Protein AF-A0A1B6G4Y9-F1 (afdb_monomer)

Foldseek 3Di:
DVVVVVVVVVVVVVVVVVVVVVVLLCVQVPDPVCSVVVVVVVVVCVVVVVVLVVVQVVCCVPVRNVVNCVVVVVVVVVVVVVCVVQDDSHPVPDPPDDPVVNVVSVCVVPDDDDDDDDPDDCDPVND

pLDDT: mean 74.38, std 13.0, range [42.16, 92.88]

Mean predicted aligned error: 11.37 Å

Radius of gyration: 20.02 Å; Cα contacts (8 Å, |Δi|>4): 26; chains: 1; bounding box: 46×28×50 Å

Structure (mmCIF, N/CA/C/O backbone):
data_AF-A0A1B6G4Y9-F1
#
_entry.id   AF-A0A1B6G4Y9-F1
#
loop_
_atom_site.group_PDB
_atom_site.id
_atom_site.type_symbol
_atom_site.label_atom_id
_atom_site.label_alt_id
_atom_site.label_comp_id
_atom_site.label_asym_id
_atom_site.label_entity_id
_atom_site.label_seq_id
_atom_site.pdbx_PDB_ins_code
_atom_site.Cartn_x
_atom_site.Cartn_y
_atom_site.Cartn_z
_atom_site.occupancy
_atom_site.B_iso_or_equiv
_atom_site.auth_seq_id
_atom_site.auth_comp_id
_atom_site.auth_asym_id
_atom_site.auth_atom_id
_atom_site.pdbx_PDB_model_num
ATOM 1 N N . VAL A 1 1 ? -17.318 -12.296 20.423 1.00 61.62 1 VAL A N 1
ATOM 2 C CA . VAL A 1 1 ? -16.067 -13.054 20.171 1.00 61.62 1 VAL A CA 1
ATOM 3 C C . VAL A 1 1 ? -15.961 -13.454 18.704 1.00 61.62 1 VAL A C 1
ATOM 5 O O . VAL A 1 1 ? -14.979 -13.067 18.094 1.00 61.62 1 VAL A O 1
ATOM 8 N N . SER A 1 2 ? -16.979 -14.090 18.107 1.00 75.94 2 SER A N 1
ATOM 9 C CA . SER A 1 2 ? -16.956 -14.521 16.693 1.00 75.94 2 SER A CA 1
ATOM 10 C C . SER A 1 2 ? -16.634 -13.403 15.687 1.00 75.94 2 SER A C 1
ATOM 12 O O . SER A 1 2 ? -15.670 -13.528 14.946 1.00 75.94 2 SER A O 1
ATOM 14 N N . PHE A 1 3 ? -17.308 -12.249 15.771 1.00 79.50 3 PHE A N 1
ATOM 15 C CA . PHE A 1 3 ? -17.096 -11.120 14.846 1.00 79.50 3 PHE A CA 1
ATOM 16 C C . PHE A 1 3 ? -15.643 -10.604 14.776 1.00 79.50 3 PHE A C 1
ATOM 18 O O . PHE A 1 3 ? -15.150 -10.238 13.713 1.00 79.50 3 PHE A O 1
ATOM 25 N N . MET A 1 4 ? -14.928 -10.589 15.905 1.00 78.44 4 MET A N 1
ATOM 26 C CA . MET A 1 4 ? -13.526 -10.149 15.946 1.00 78.44 4 MET A CA 1
ATOM 27 C C . MET A 1 4 ? -12.589 -11.160 15.279 1.00 78.44 4 MET A C 1
ATOM 29 O O . MET A 1 4 ? -11.589 -10.771 14.676 1.00 78.44 4 MET A O 1
ATOM 33 N N . THR A 1 5 ? -12.902 -12.450 15.399 1.00 85.75 5 THR A N 1
ATOM 34 C CA . THR A 1 5 ? -12.148 -13.530 14.759 1.00 85.75 5 THR A CA 1
ATOM 35 C C . THR A 1 5 ? -12.322 -13.483 13.246 1.00 85.75 5 THR A C 1
ATOM 37 O O . THR A 1 5 ? -11.331 -13.579 12.527 1.00 85.75 5 THR A O 1
ATOM 40 N N . ASP A 1 6 ? -13.548 -13.243 12.776 1.00 86.00 6 ASP A N 1
ATOM 41 C CA . ASP A 1 6 ? -13.861 -13.149 11.348 1.00 86.00 6 ASP A CA 1
ATOM 42 C C . ASP A 1 6 ? -13.099 -11.989 10.689 1.00 86.00 6 ASP A C 1
ATOM 44 O O . ASP A 1 6 ? -12.434 -12.171 9.670 1.00 86.00 6 ASP A O 1
ATOM 48 N N . ILE A 1 7 ? -13.092 -10.806 11.319 1.00 86.31 7 ILE A N 1
ATOM 49 C CA . ILE A 1 7 ? -12.328 -9.651 10.820 1.00 86.31 7 ILE A CA 1
ATOM 50 C C . ILE A 1 7 ? -10.825 -9.946 10.799 1.00 86.31 7 ILE A C 1
ATOM 52 O O . ILE A 1 7 ? -10.147 -9.617 9.828 1.00 86.31 7 ILE A O 1
ATOM 56 N N . ARG A 1 8 ? -10.281 -10.580 11.845 1.00 85.75 8 ARG A N 1
ATOM 57 C CA . ARG A 1 8 ? -8.854 -10.935 11.885 1.00 85.75 8 ARG A CA 1
ATOM 58 C C . ARG A 1 8 ? -8.465 -11.924 10.796 1.00 85.75 8 ARG A C 1
ATOM 60 O O . ARG A 1 8 ? -7.384 -11.791 10.231 1.00 85.75 8 ARG A O 1
ATOM 67 N N . PHE A 1 9 ? -9.333 -12.886 10.500 1.00 89.75 9 PHE A N 1
ATOM 68 C CA . PHE A 1 9 ? -9.110 -13.829 9.412 1.00 89.75 9 PHE A CA 1
ATOM 69 C C . PHE A 1 9 ? -9.026 -13.107 8.064 1.00 89.75 9 PHE A C 1
ATOM 71 O O . PHE A 1 9 ? -8.093 -13.331 7.297 1.00 89.75 9 PHE A O 1
ATOM 78 N N . ILE A 1 10 ? -9.958 -12.184 7.814 1.00 88.62 10 ILE A N 1
ATOM 79 C CA . ILE A 1 10 ? -9.988 -11.379 6.590 1.00 88.62 10 ILE A CA 1
ATOM 80 C C . ILE A 1 10 ? -8.721 -10.521 6.468 1.00 88.62 10 ILE A C 1
ATOM 82 O O . ILE A 1 10 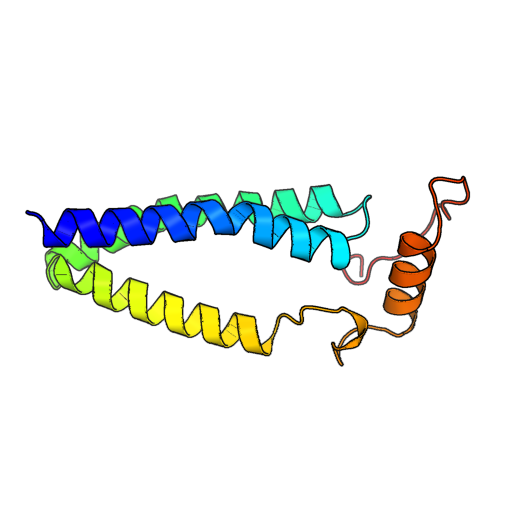? -8.081 -10.522 5.420 1.00 88.62 10 ILE A O 1
ATOM 86 N N . VAL A 1 11 ? -8.322 -9.830 7.541 1.00 87.19 11 VAL A N 1
ATOM 87 C CA . VAL A 1 11 ? -7.102 -9.003 7.550 1.00 87.19 11 VAL A CA 1
ATOM 88 C C . VAL A 1 11 ? -5.861 -9.846 7.254 1.00 87.19 11 VAL A C 1
ATOM 90 O O . VAL A 1 11 ? -5.083 -9.482 6.376 1.00 87.19 11 VAL A O 1
ATOM 93 N N . GLY A 1 12 ? -5.706 -10.996 7.918 1.00 86.94 12 GLY A N 1
ATOM 94 C CA . GLY A 1 12 ? -4.559 -11.880 7.696 1.00 86.94 12 GLY A CA 1
ATOM 95 C C . GLY A 1 12 ? -4.492 -12.436 6.270 1.00 86.94 12 GLY A C 1
ATOM 96 O O . GLY A 1 12 ? -3.405 -12.558 5.706 1.00 86.94 12 GLY A O 1
ATOM 97 N N . LEU A 1 13 ? -5.644 -12.718 5.651 1.00 89.88 13 LEU A N 1
ATOM 98 C CA . LEU A 1 13 ? -5.707 -13.169 4.260 1.00 89.88 13 LEU A CA 1
ATOM 99 C C . LEU A 1 13 ? -5.171 -12.101 3.293 1.00 89.88 13 LEU A C 1
ATOM 101 O O . LEU A 1 13 ? -4.351 -12.410 2.430 1.00 89.88 13 LEU A O 1
ATOM 105 N N . PHE A 1 14 ? -5.608 -10.848 3.443 1.00 86.12 14 PHE A N 1
ATOM 106 C CA . PHE A 1 14 ? -5.158 -9.751 2.581 1.00 86.12 14 PHE A CA 1
ATOM 107 C C . PHE A 1 14 ? -3.688 -9.378 2.819 1.00 86.12 14 PHE A C 1
ATOM 109 O O . PHE A 1 14 ? -2.949 -9.120 1.865 1.00 86.12 14 PHE A O 1
ATOM 116 N N . GLU A 1 15 ? -3.230 -9.405 4.071 1.00 84.38 15 GLU A N 1
ATOM 117 C CA . GLU A 1 15 ? -1.832 -9.133 4.414 1.00 84.38 15 GLU A CA 1
ATOM 118 C C . GLU A 1 15 ? -0.883 -10.155 3.761 1.00 84.38 15 GLU A C 1
ATOM 120 O O . GLU A 1 15 ? 0.126 -9.777 3.163 1.00 84.38 15 GLU A O 1
ATOM 125 N N . GLY A 1 16 ? -1.255 -11.441 3.755 1.00 84.69 16 GLY A N 1
ATOM 126 C CA . GLY A 1 16 ? -0.458 -12.504 3.133 1.00 84.69 16 GLY A CA 1
ATOM 127 C C . GLY A 1 16 ? -0.256 -12.346 1.618 1.00 84.69 16 GLY A C 1
ATOM 128 O O . GLY A 1 16 ? 0.784 -12.733 1.087 1.00 84.69 16 GLY A O 1
ATOM 129 N N . VAL A 1 17 ? -1.214 -11.738 0.914 1.00 86.62 17 VAL A N 1
ATOM 130 C CA . VAL A 1 17 ? -1.149 -11.517 -0.546 1.00 86.62 17 VAL A CA 1
ATOM 131 C C . VAL A 1 17 ? -0.369 -10.245 -0.906 1.00 86.62 17 VAL A C 1
ATOM 133 O O . VAL A 1 17 ? 0.067 -10.075 -2.048 1.00 86.62 17 VAL A O 1
ATOM 136 N N . THR A 1 18 ? -0.124 -9.361 0.061 1.00 85.00 18 THR A N 1
ATOM 137 C CA . THR A 1 18 ? 0.501 -8.054 -0.181 1.00 85.00 18 THR A CA 1
ATOM 138 C C . THR A 1 18 ? 1.944 -8.190 -0.674 1.00 85.00 18 THR A C 1
ATOM 140 O O . THR A 1 18 ? 2.297 -7.638 -1.716 1.00 85.00 18 THR A O 1
ATOM 143 N N . TYR A 1 19 ? 2.771 -8.987 0.008 1.00 79.94 19 TYR A N 1
ATOM 144 C CA . TYR A 1 19 ? 4.171 -9.192 -0.376 1.00 79.94 19 TYR A CA 1
ATOM 145 C C . TYR A 1 19 ? 4.356 -9.759 -1.796 1.00 79.94 19 TYR A C 1
ATOM 147 O O . TYR A 1 19 ? 5.067 -9.126 -2.580 1.00 79.94 19 TYR A O 1
ATOM 155 N N . PRO A 1 20 ? 3.734 -10.891 -2.194 1.00 82.94 20 PRO A N 1
ATOM 156 C CA . PRO A 1 20 ? 3.918 -11.428 -3.544 1.00 82.94 20 PRO A CA 1
ATOM 157 C C . PRO A 1 20 ? 3.410 -10.473 -4.632 1.00 82.94 20 PRO A C 1
ATOM 159 O O . PRO A 1 20 ? 4.033 -10.372 -5.689 1.00 82.94 20 PRO A O 1
ATOM 162 N N . SER A 1 21 ? 2.337 -9.724 -4.359 1.00 83.75 21 SER A N 1
ATOM 163 C CA . SER A 1 21 ? 1.799 -8.726 -5.292 1.00 83.75 21 SER A CA 1
ATOM 164 C C . SER A 1 21 ? 2.793 -7.590 -5.538 1.00 83.75 21 SER A C 1
ATOM 166 O O . SER A 1 21 ? 3.070 -7.246 -6.685 1.00 83.75 21 SER A O 1
ATOM 168 N N . ILE A 1 22 ? 3.404 -7.057 -4.476 1.00 80.88 22 ILE A N 1
ATOM 169 C CA . ILE A 1 22 ? 4.428 -6.008 -4.583 1.00 80.88 22 ILE A CA 1
ATOM 170 C C . ILE A 1 22 ?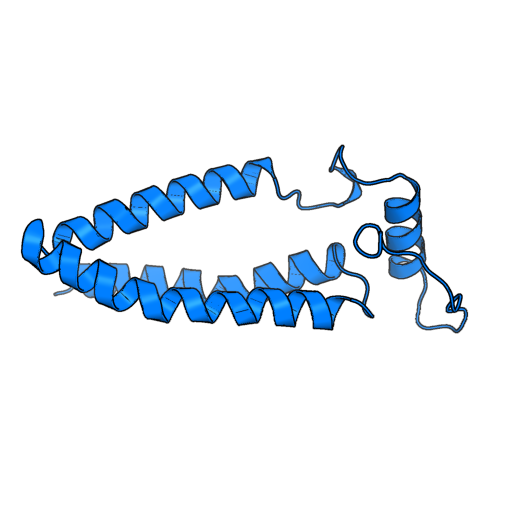 5.649 -6.514 -5.362 1.00 80.88 22 ILE A C 1
ATOM 172 O O . ILE A 1 22 ? 6.147 -5.823 -6.252 1.00 80.88 22 ILE A O 1
ATOM 176 N N . TYR A 1 23 ? 6.104 -7.743 -5.096 1.00 79.88 23 TYR A N 1
ATOM 177 C CA . TYR A 1 23 ? 7.229 -8.325 -5.831 1.00 79.88 23 TYR A CA 1
ATOM 178 C C . TYR A 1 23 ? 6.937 -8.528 -7.324 1.00 79.88 23 TYR A C 1
ATOM 180 O O . TYR A 1 23 ? 7.865 -8.393 -8.125 1.00 79.88 23 TYR A O 1
ATOM 188 N N . ALA A 1 24 ? 5.687 -8.825 -7.695 1.00 80.94 24 ALA A N 1
ATOM 189 C CA . ALA A 1 24 ? 5.254 -8.949 -9.087 1.00 80.94 24 ALA A CA 1
ATOM 190 C C . ALA A 1 24 ? 5.201 -7.593 -9.811 1.00 80.94 24 ALA A C 1
ATOM 192 O O . ALA A 1 24 ? 5.584 -7.496 -10.978 1.00 80.94 24 ALA A O 1
ATOM 193 N N . VAL A 1 25 ? 4.783 -6.528 -9.119 1.00 78.31 25 VAL A N 1
ATOM 194 C CA . VAL A 1 25 ? 4.858 -5.161 -9.657 1.00 78.31 25 VAL A CA 1
ATOM 195 C C . VAL A 1 25 ? 6.322 -4.765 -9.859 1.00 78.31 25 VAL A C 1
ATOM 197 O O . VAL A 1 25 ? 6.706 -4.362 -10.955 1.00 78.31 25 VAL A O 1
ATOM 200 N N . TRP A 1 26 ? 7.185 -4.976 -8.861 1.00 74.50 26 TRP A N 1
ATOM 201 C CA . TRP A 1 26 ? 8.612 -4.656 -8.982 1.00 74.50 26 TRP A CA 1
ATOM 202 C C . TRP A 1 26 ? 9.327 -5.452 -10.066 1.00 74.50 26 TRP A C 1
ATOM 204 O O . TRP A 1 26 ? 10.227 -4.913 -10.693 1.00 74.50 26 TRP A O 1
ATOM 214 N N . SER A 1 27 ? 8.946 -6.704 -10.329 1.00 71.12 27 SER A N 1
ATOM 215 C CA . SER A 1 27 ? 9.579 -7.468 -11.411 1.00 71.12 27 SER A CA 1
ATOM 216 C C . SER A 1 27 ? 9.289 -6.903 -12.802 1.00 71.12 27 SER A C 1
ATOM 218 O O . SER A 1 27 ? 10.022 -7.207 -13.733 1.00 71.12 27 SER A O 1
ATOM 220 N N . ARG A 1 28 ? 8.222 -6.107 -12.951 1.00 69.44 28 ARG A N 1
ATOM 221 C CA . ARG A 1 28 ? 7.863 -5.430 -14.208 1.00 69.44 28 ARG A CA 1
ATOM 222 C C . ARG A 1 28 ? 8.407 -4.003 -14.289 1.00 69.44 28 ARG A C 1
ATOM 224 O O . ARG A 1 28 ? 8.608 -3.504 -15.388 1.00 69.44 28 ARG A O 1
ATOM 231 N N . TRP A 1 29 ? 8.619 -3.366 -13.136 1.00 68.38 29 TRP A N 1
ATOM 232 C CA . TRP A 1 29 ? 8.970 -1.947 -13.022 1.00 68.38 29 TRP A CA 1
ATOM 233 C C . TRP A 1 29 ? 10.433 -1.668 -12.652 1.00 68.38 29 TRP A C 1
ATOM 235 O O . TRP A 1 29 ? 10.906 -0.562 -12.887 1.00 68.38 29 TRP A O 1
ATOM 245 N N . ALA A 1 30 ? 11.160 -2.626 -12.070 1.00 64.50 30 ALA A N 1
ATOM 246 C CA . ALA A 1 30 ? 12.530 -2.422 -11.602 1.00 64.50 30 ALA A CA 1
ATOM 247 C C . ALA A 1 30 ? 13.529 -3.327 -12.349 1.00 64.50 30 ALA A C 1
ATOM 249 O O . ALA A 1 30 ? 13.374 -4.553 -12.325 1.00 64.50 30 ALA A O 1
ATOM 250 N N . PRO A 1 31 ? 14.595 -2.764 -12.950 1.00 63.34 31 PRO A N 1
ATOM 251 C CA . PRO A 1 31 ? 15.671 -3.561 -13.522 1.00 63.34 31 PRO A CA 1
ATOM 252 C C . PRO A 1 31 ? 16.452 -4.317 -12.429 1.00 63.34 31 PRO A C 1
ATOM 254 O O . PRO A 1 31 ? 16.542 -3.856 -11.285 1.00 63.34 31 PRO A O 1
ATOM 257 N N . PRO A 1 32 ? 17.039 -5.485 -12.749 1.00 60.28 32 PRO A N 1
ATOM 258 C CA . PRO A 1 32 ? 17.635 -6.384 -11.761 1.00 60.28 32 PRO A CA 1
ATOM 259 C C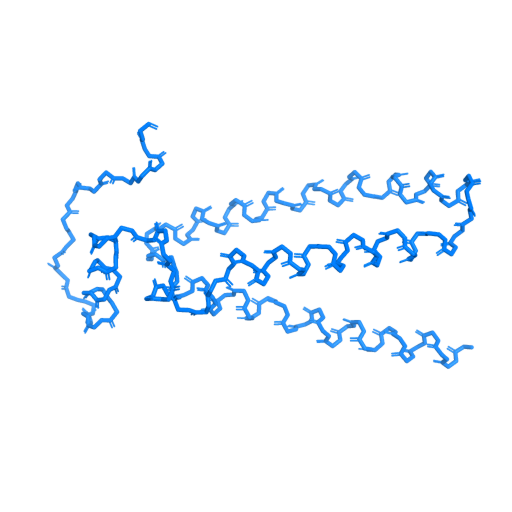 . PRO A 1 32 ? 18.777 -5.759 -10.947 1.00 60.28 32 PRO A C 1
ATOM 261 O O . PRO A 1 32 ? 18.929 -6.120 -9.780 1.00 60.28 32 PRO A O 1
ATOM 264 N N . GLN A 1 33 ? 19.533 -4.800 -11.501 1.00 62.31 33 GLN A N 1
ATOM 265 C CA . GLN A 1 33 ? 20.578 -4.089 -10.748 1.00 62.31 33 GLN A CA 1
ATOM 266 C C . GLN A 1 33 ? 20.017 -3.179 -9.640 1.00 62.31 33 GLN A C 1
ATOM 268 O O . GLN A 1 33 ? 20.601 -3.095 -8.563 1.00 62.31 33 GLN A O 1
ATOM 273 N N . GLU A 1 34 ? 18.869 -2.537 -9.862 1.00 65.56 34 GLU A N 1
ATOM 274 C CA . GLU A 1 34 ? 18.287 -1.557 -8.929 1.00 65.56 34 GLU A CA 1
ATOM 275 C C . GLU A 1 34 ? 17.233 -2.178 -8.001 1.00 65.56 34 GLU A C 1
ATOM 277 O O . GLU A 1 34 ? 16.836 -1.574 -7.003 1.00 65.56 34 GLU A O 1
ATOM 282 N N . ARG A 1 35 ? 16.814 -3.425 -8.262 1.00 70.25 35 ARG A N 1
ATOM 283 C CA . ARG A 1 35 ? 15.841 -4.144 -7.424 1.00 70.25 35 ARG A CA 1
ATOM 284 C C . ARG A 1 35 ? 16.277 -4.207 -5.958 1.00 70.25 35 ARG A C 1
ATOM 286 O O . ARG A 1 35 ? 15.443 -4.038 -5.073 1.00 70.25 35 ARG A O 1
ATOM 293 N N . ALA A 1 36 ? 17.571 -4.400 -5.692 1.00 71.69 36 ALA A N 1
ATOM 294 C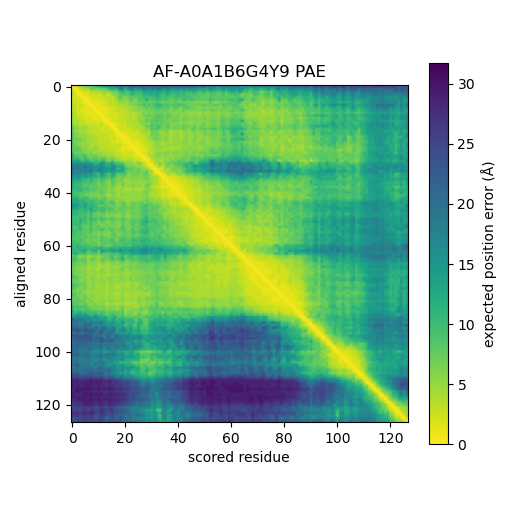 CA . ALA A 1 36 ? 18.106 -4.390 -4.331 1.00 71.69 36 ALA A CA 1
ATOM 295 C C . ALA A 1 36 ? 17.952 -3.012 -3.660 1.00 71.69 36 ALA A C 1
ATOM 297 O O . ALA A 1 36 ? 17.550 -2.943 -2.500 1.00 71.69 36 ALA A O 1
ATOM 298 N N . ARG A 1 37 ? 18.181 -1.919 -4.400 1.00 72.94 37 ARG A N 1
ATOM 299 C CA . ARG A 1 37 ? 18.030 -0.542 -3.907 1.00 72.94 37 ARG A CA 1
ATOM 300 C C . ARG A 1 37 ? 16.571 -0.218 -3.585 1.00 72.94 37 ARG A C 1
ATOM 302 O O . ARG A 1 37 ? 16.294 0.310 -2.512 1.00 72.94 37 ARG A O 1
ATOM 309 N N . VAL A 1 38 ? 15.637 -0.611 -4.456 1.00 74.88 38 VAL A N 1
ATOM 310 C CA . VAL A 1 38 ? 14.187 -0.470 -4.221 1.00 74.88 38 VAL A CA 1
ATOM 311 C C . VAL A 1 38 ? 13.758 -1.239 -2.969 1.00 74.88 38 VAL A C 1
ATOM 313 O O . VAL A 1 38 ? 13.072 -0.688 -2.109 1.00 74.88 38 VAL A O 1
ATOM 316 N N . VAL A 1 39 ? 14.216 -2.485 -2.812 1.00 77.81 39 VAL A N 1
ATOM 317 C CA . VAL A 1 39 ? 13.929 -3.303 -1.622 1.00 77.81 39 VAL A CA 1
ATOM 318 C C . VAL A 1 39 ? 14.490 -2.655 -0.353 1.00 77.81 39 VAL A C 1
ATOM 320 O O . VAL A 1 39 ? 13.796 -2.620 0.664 1.00 77.81 39 VAL A O 1
ATOM 323 N N . SER A 1 40 ? 15.708 -2.105 -0.389 1.00 79.50 40 SER A N 1
ATOM 324 C CA . SER A 1 40 ? 16.295 -1.388 0.751 1.00 79.50 40 SER A CA 1
ATOM 325 C C . SER A 1 40 ? 15.503 -0.134 1.129 1.00 79.50 40 SER A C 1
ATOM 327 O O . SER A 1 40 ? 15.266 0.095 2.315 1.00 79.50 40 SER A O 1
ATOM 329 N N . ILE A 1 41 ? 15.036 0.640 0.144 1.00 80.88 41 ILE A N 1
ATOM 330 C CA . ILE A 1 41 ? 14.182 1.813 0.382 1.00 80.88 41 ILE A CA 1
ATOM 331 C C . ILE A 1 41 ? 12.873 1.379 1.049 1.00 80.88 41 ILE A C 1
ATOM 333 O O . ILE A 1 41 ? 12.492 1.921 2.085 1.00 80.88 41 ILE A O 1
ATOM 337 N N . VAL A 1 42 ? 12.215 0.344 0.531 1.00 81.44 42 VAL A N 1
ATOM 338 C CA . VAL A 1 42 ? 10.941 -0.147 1.087 1.00 81.44 42 VAL A CA 1
ATOM 339 C C . VAL A 1 42 ? 11.123 -0.715 2.493 1.00 81.44 42 VAL A C 1
ATOM 341 O O . VAL A 1 42 ? 10.296 -0.475 3.370 1.00 81.44 42 VAL A O 1
ATOM 344 N N . SER A 1 43 ? 12.246 -1.387 2.744 1.00 80.38 43 SER A N 1
ATOM 345 C CA . SER A 1 43 ? 12.591 -1.906 4.072 1.00 80.38 43 SER A CA 1
ATOM 346 C C . SER A 1 43 ? 12.773 -0.784 5.098 1.00 80.38 43 SER A C 1
ATOM 348 O O . SER A 1 43 ? 12.397 -0.951 6.258 1.00 80.38 43 SER A O 1
ATOM 350 N N . SER A 1 44 ? 13.269 0.388 4.683 1.00 81.88 44 SER A N 1
ATOM 351 C CA . SER A 1 44 ? 13.371 1.555 5.571 1.00 81.88 44 SER A CA 1
ATOM 352 C C . SER A 1 44 ? 12.001 2.122 5.982 1.00 81.88 44 SER A C 1
ATOM 354 O O . SER A 1 44 ? 11.877 2.739 7.037 1.00 81.88 44 SER A O 1
ATOM 356 N N . GLY A 1 45 ? 10.931 1.820 5.238 1.00 78.44 45 GLY A N 1
ATOM 357 C CA . GLY A 1 45 ? 9.558 2.124 5.648 1.00 78.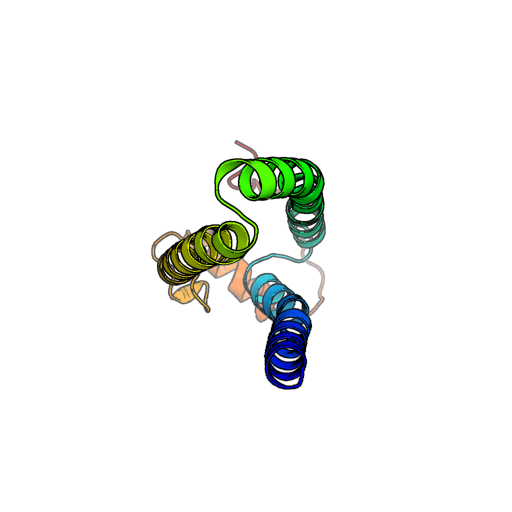44 45 GLY A CA 1
ATOM 358 C C . GLY A 1 45 ? 9.144 1.446 6.960 1.00 78.44 45 GLY A C 1
ATOM 359 O O . GLY A 1 45 ? 8.309 1.980 7.687 1.00 78.44 45 GLY A O 1
ATOM 360 N N . GLY A 1 46 ? 9.777 0.325 7.332 1.00 79.12 46 GLY A N 1
ATOM 361 C CA . GLY A 1 46 ? 9.510 -0.375 8.594 1.00 79.12 46 GLY A CA 1
ATOM 362 C C . GLY A 1 46 ? 9.761 0.474 9.846 1.00 79.12 46 GLY A C 1
ATOM 363 O O . GLY A 1 46 ? 9.127 0.251 10.878 1.00 79.12 46 GLY A O 1
ATOM 364 N N . PHE A 1 47 ? 10.611 1.504 9.758 1.00 83.19 47 PHE A N 1
ATOM 365 C CA . PHE A 1 47 ? 10.832 2.445 10.860 1.00 83.19 47 PHE A CA 1
ATOM 366 C C . PHE A 1 47 ? 9.585 3.277 11.189 1.00 83.19 47 PHE A C 1
ATOM 368 O O . PHE A 1 47 ? 9.425 3.712 12.329 1.00 83.19 47 PHE A O 1
ATOM 375 N N . PHE A 1 48 ? 8.658 3.445 10.243 1.00 82.25 48 PHE A N 1
ATOM 376 C CA . PHE A 1 48 ? 7.400 4.152 10.481 1.00 82.25 48 PHE A CA 1
ATOM 377 C C . PHE A 1 48 ? 6.538 3.461 11.550 1.00 82.25 48 PHE A C 1
ATOM 379 O O . PHE A 1 48 ? 5.892 4.125 12.363 1.00 82.25 48 PHE A O 1
ATOM 386 N N . SER A 1 49 ? 6.604 2.128 11.633 1.00 80.62 49 SER A N 1
ATOM 387 C CA . SER A 1 49 ? 5.886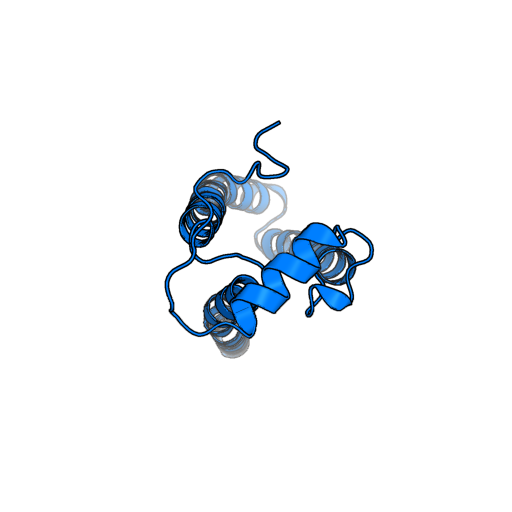 1.339 12.641 1.00 80.62 49 SER A CA 1
ATOM 388 C C . SER A 1 49 ? 6.319 1.661 14.077 1.00 80.62 49 SER A C 1
ATOM 390 O O . SER A 1 49 ? 5.512 1.549 15.000 1.00 80.62 49 SER A O 1
ATOM 392 N N . ILE A 1 50 ? 7.562 2.120 14.274 1.00 86.75 50 ILE A N 1
ATOM 393 C CA . ILE A 1 50 ? 8.087 2.525 15.589 1.00 86.75 50 ILE A CA 1
ATOM 394 C C . ILE A 1 50 ? 7.356 3.771 16.100 1.00 86.75 50 ILE A C 1
ATOM 396 O O . ILE A 1 50 ? 7.058 3.871 17.288 1.00 86.75 50 ILE A O 1
ATOM 400 N N . VAL A 1 51 ? 7.028 4.704 15.204 1.00 84.75 51 VAL A N 1
ATOM 401 C CA . VAL A 1 51 ? 6.293 5.934 15.537 1.00 84.75 51 VAL A CA 1
ATOM 402 C C . VAL A 1 51 ? 4.785 5.673 15.605 1.00 84.75 51 VAL A C 1
ATOM 404 O O . V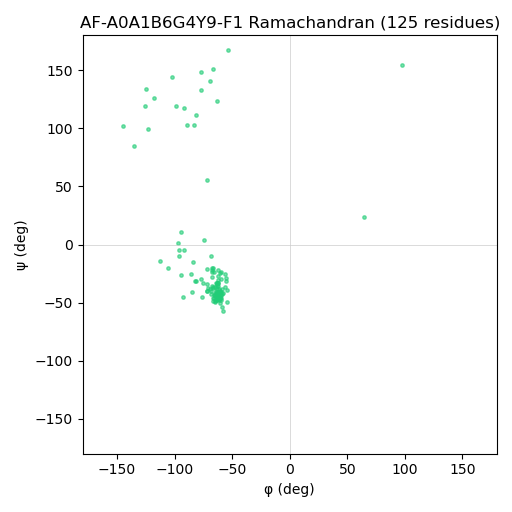AL A 1 51 ? 4.088 6.280 16.419 1.00 84.75 51 VAL A O 1
ATOM 407 N N . ALA A 1 52 ? 4.274 4.726 14.814 1.00 84.50 52 ALA A N 1
ATOM 408 C CA . ALA A 1 52 ? 2.855 4.379 14.792 1.00 84.50 52 ALA A CA 1
ATOM 409 C C . ALA A 1 52 ? 2.340 3.846 16.144 1.00 84.50 52 ALA A C 1
ATOM 411 O O . ALA A 1 52 ? 1.236 4.194 16.557 1.00 84.50 52 ALA A O 1
ATOM 412 N N . GLY A 1 53 ? 3.137 3.051 16.869 1.00 84.69 53 GLY A N 1
ATOM 413 C CA . GLY A 1 53 ? 2.752 2.497 18.176 1.00 84.69 53 GLY A CA 1
ATOM 414 C C . GLY A 1 53 ? 2.386 3.566 19.225 1.00 84.69 53 GLY A C 1
ATOM 415 O O . GLY A 1 53 ? 1.260 3.555 19.733 1.00 84.69 53 GLY A O 1
ATOM 416 N N . PRO A 1 54 ? 3.286 4.520 19.534 1.00 87.56 54 PRO A N 1
ATOM 417 C CA . PRO A 1 54 ? 3.005 5.638 20.438 1.00 87.56 54 PRO A CA 1
ATOM 418 C C . PRO A 1 54 ? 1.830 6.514 19.990 1.00 87.56 54 PRO A C 1
ATOM 420 O O . PRO A 1 54 ? 1.023 6.926 20.823 1.00 87.56 54 PRO A O 1
ATOM 423 N N . VAL A 1 55 ? 1.692 6.763 18.683 1.00 86.62 55 VAL A N 1
ATOM 424 C CA . VAL A 1 55 ? 0.573 7.539 18.120 1.00 86.62 55 VAL A CA 1
ATOM 425 C C . VAL A 1 55 ? -0.761 6.834 18.374 1.00 86.62 55 VAL A C 1
ATOM 427 O O . VAL A 1 55 ? -1.706 7.461 18.853 1.00 86.62 55 VAL A O 1
ATOM 430 N N . CYS A 1 56 ? -0.833 5.519 18.153 1.00 85.81 56 CYS A N 1
ATOM 431 C CA . CYS A 1 56 ? -2.015 4.721 18.479 1.00 85.81 56 CYS A CA 1
ATOM 432 C C . CYS A 1 56 ? -2.336 4.759 19.980 1.00 85.81 56 CYS A C 1
ATOM 434 O O . CYS A 1 56 ? -3.502 4.889 20.347 1.00 85.81 56 CYS A O 1
ATOM 436 N N . GLY A 1 57 ? -1.319 4.700 20.848 1.00 85.75 57 GLY A N 1
ATOM 437 C CA . GLY A 1 57 ? -1.491 4.824 22.300 1.00 85.75 57 GLY A CA 1
ATOM 438 C C . GLY A 1 57 ? -2.040 6.189 22.727 1.00 85.75 57 GLY A C 1
ATOM 439 O O . GLY A 1 57 ? -2.941 6.265 23.563 1.00 85.75 57 GLY A O 1
ATOM 440 N N . PHE A 1 58 ? -1.562 7.269 22.108 1.00 88.44 58 PHE A N 1
ATOM 441 C CA . PHE A 1 58 ? -2.059 8.623 22.356 1.00 88.44 58 PHE A CA 1
ATOM 442 C C . PHE A 1 58 ? -3.521 8.797 21.913 1.00 88.44 58 PHE A C 1
ATOM 444 O O . PHE A 1 58 ? -4.340 9.348 22.652 1.00 88.44 58 PHE A O 1
ATOM 451 N N . ILE A 1 59 ? -3.877 8.269 20.738 1.00 87.25 59 ILE A N 1
ATOM 452 C CA . ILE A 1 59 ? -5.253 8.285 20.215 1.00 87.25 59 ILE A CA 1
ATOM 453 C C . ILE A 1 59 ? -6.183 7.453 21.109 1.00 87.25 59 ILE A C 1
ATOM 455 O O . ILE A 1 59 ? -7.286 7.895 21.430 1.00 87.25 59 ILE A O 1
ATOM 459 N N . ALA A 1 60 ? -5.729 6.282 21.568 1.00 88.25 60 ALA A N 1
ATOM 460 C CA . ALA A 1 60 ? -6.497 5.424 22.469 1.00 88.25 60 ALA A CA 1
ATOM 461 C C . ALA A 1 60 ? -6.871 6.142 23.772 1.00 88.25 60 ALA A C 1
ATOM 463 O O . ALA A 1 60 ? -7.992 5.995 24.252 1.00 88.25 60 ALA A O 1
ATOM 464 N N . ASN A 1 61 ? -5.932 6.911 24.331 1.00 87.50 61 ASN A N 1
ATOM 465 C CA . ASN A 1 61 ? -6.102 7.596 25.610 1.00 87.50 61 ASN A CA 1
ATOM 466 C C . ASN A 1 61 ? -6.975 8.860 25.507 1.00 87.50 61 ASN A C 1
ATOM 468 O O . ASN A 1 61 ? -7.643 9.227 26.466 1.00 87.50 61 ASN A O 1
ATOM 472 N N . THR A 1 62 ? -6.971 9.535 24.354 1.00 87.75 62 THR A N 1
ATOM 473 C CA . THR A 1 62 ? -7.687 10.810 24.157 1.00 87.75 62 THR A CA 1
ATOM 474 C C . THR A 1 62 ? -9.093 10.631 23.592 1.00 87.75 62 THR A C 1
ATOM 476 O O . THR A 1 62 ? -10.034 11.252 24.078 1.00 87.75 62 THR A O 1
ATOM 479 N N . LEU A 1 63 ? -9.244 9.785 22.570 1.00 83.38 63 LEU A N 1
ATOM 480 C CA . LEU A 1 63 ? -10.486 9.613 21.804 1.00 83.38 63 LEU A CA 1
ATOM 481 C C . LEU A 1 63 ? -11.124 8.235 22.025 1.00 83.38 63 LEU A C 1
ATOM 483 O O . LEU A 1 63 ? -12.290 8.026 21.698 1.00 83.38 63 LEU A O 1
ATOM 487 N N . GLY A 1 64 ? -10.380 7.295 22.607 1.00 85.62 64 GLY A N 1
ATOM 488 C CA . GLY A 1 64 ? -10.810 5.919 22.811 1.00 85.62 64 GLY A CA 1
ATOM 489 C C . GLY A 1 64 ? -10.295 4.973 21.727 1.00 85.62 64 GLY A C 1
ATOM 490 O O . GLY A 1 64 ? -10.031 5.345 20.583 1.00 85.62 64 GLY A O 1
ATOM 491 N N . TRP A 1 65 ? -10.183 3.696 22.090 1.00 85.38 65 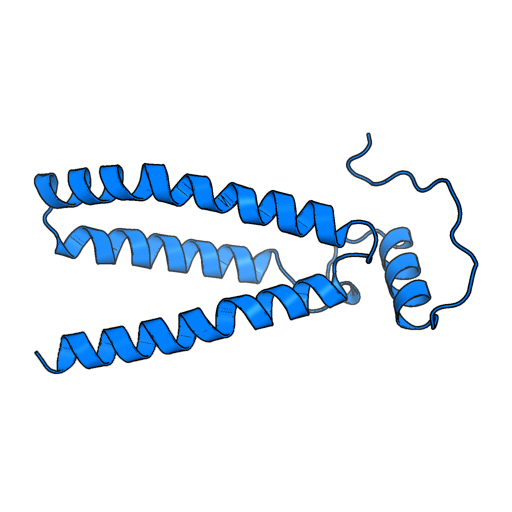TRP A N 1
ATOM 492 C CA . TRP A 1 65 ? -9.667 2.633 21.223 1.00 85.38 65 TRP A CA 1
ATOM 493 C C . TRP A 1 65 ? -10.370 2.469 19.853 1.00 85.38 65 TRP A C 1
ATOM 495 O O . TRP A 1 65 ? -9.673 2.119 18.897 1.00 85.38 65 TRP A O 1
ATOM 505 N N . PRO A 1 66 ? -11.687 2.739 19.675 1.00 85.38 66 PRO A N 1
ATOM 506 C CA . PRO A 1 66 ? -12.337 2.550 18.375 1.00 85.38 66 PRO A CA 1
ATOM 507 C C . PRO A 1 66 ? -11.831 3.530 17.309 1.00 85.38 66 PRO A C 1
ATOM 509 O O . PRO A 1 66 ? -11.813 3.201 16.126 1.00 85.38 66 PRO A O 1
ATOM 512 N N . TYR A 1 67 ? -11.375 4.721 17.712 1.00 86.75 67 TYR A N 1
ATOM 513 C CA . TYR A 1 67 ? -10.906 5.760 16.789 1.00 86.75 67 TYR A CA 1
ATOM 514 C C . TYR A 1 67 ? -9.616 5.395 16.065 1.00 86.75 67 TYR A C 1
ATOM 516 O O . TYR A 1 67 ? -9.391 5.868 14.953 1.00 86.75 67 TYR A O 1
ATOM 524 N N . ILE A 1 68 ? -8.813 4.495 16.633 1.00 86.94 68 ILE A N 1
ATOM 525 C CA . ILE A 1 68 ? -7.615 3.971 15.974 1.00 86.94 68 ILE A CA 1
ATOM 526 C C . ILE A 1 68 ? -8.006 3.286 14.660 1.00 86.94 68 ILE A C 1
ATOM 528 O O . ILE A 1 68 ? -7.382 3.528 13.629 1.00 86.94 68 ILE A O 1
ATOM 532 N N . PHE A 1 69 ? -9.082 2.493 14.672 1.00 84.56 69 PHE A N 1
ATOM 533 C CA . PHE A 1 69 ? -9.584 1.794 13.489 1.00 84.56 69 PHE A CA 1
ATOM 534 C C . PHE A 1 69 ? -10.160 2.755 12.447 1.00 84.56 69 PHE A C 1
ATOM 536 O O . PHE A 1 69 ? -9.898 2.590 11.259 1.00 84.56 69 PHE A O 1
ATOM 543 N N . TYR A 1 70 ? -10.891 3.789 12.874 1.00 88.31 70 TYR A N 1
ATOM 544 C CA . TYR A 1 70 ? -11.431 4.784 11.943 1.00 88.31 70 TYR A CA 1
ATOM 545 C C . TYR A 1 70 ? -10.324 5.600 11.264 1.00 88.31 70 TYR A C 1
ATOM 547 O O . TYR A 1 70 ? -10.337 5.754 10.046 1.00 88.31 70 TYR A O 1
ATOM 555 N N . ILE A 1 71 ? -9.340 6.084 12.028 1.00 88.69 71 ILE A N 1
ATOM 556 C CA . ILE A 1 71 ? -8.247 6.912 11.497 1.00 88.69 71 ILE A CA 1
ATOM 557 C C . ILE A 1 71 ? -7.355 6.095 10.556 1.00 88.69 71 ILE A C 1
ATOM 559 O O . ILE A 1 71 ? -7.089 6.523 9.433 1.00 88.69 71 ILE A O 1
ATOM 563 N N . THR A 1 72 ? -6.924 4.905 10.983 1.00 87.56 72 THR A N 1
ATOM 564 C CA . THR A 1 72 ? -6.068 4.037 10.1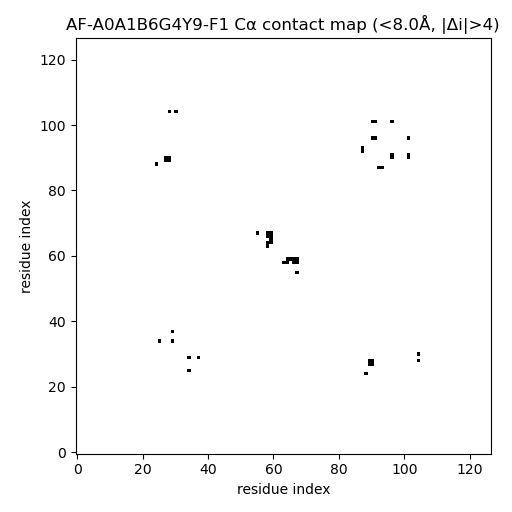55 1.00 87.56 72 THR A CA 1
ATOM 565 C C . THR A 1 72 ? -6.802 3.516 8.921 1.00 87.56 72 THR A C 1
ATOM 567 O O . THR A 1 72 ? -6.210 3.470 7.844 1.00 87.56 72 THR A O 1
ATOM 570 N N . GLY A 1 73 ? -8.099 3.211 9.033 1.00 87.00 73 GLY A N 1
ATOM 571 C CA . GLY A 1 73 ? -8.934 2.807 7.903 1.00 87.00 73 GLY A CA 1
ATOM 572 C C . GLY A 1 73 ? -9.085 3.907 6.851 1.00 87.00 73 GLY A C 1
ATOM 573 O O . GLY A 1 73 ? -8.863 3.655 5.669 1.00 87.00 73 GLY A O 1
ATOM 574 N N . ILE A 1 74 ? -9.393 5.144 7.262 1.00 91.56 74 ILE A N 1
ATOM 575 C CA . ILE A 1 74 ? -9.503 6.288 6.338 1.00 91.56 74 ILE A CA 1
ATOM 576 C C . ILE A 1 74 ? -8.153 6.581 5.677 1.00 91.56 74 ILE A C 1
ATOM 578 O O . ILE A 1 74 ? -8.091 6.776 4.465 1.00 91.56 74 ILE A O 1
ATOM 582 N N . MET A 1 75 ? -7.066 6.570 6.450 1.00 90.88 75 MET A N 1
ATOM 583 C CA . MET A 1 75 ? -5.716 6.767 5.921 1.00 90.88 75 MET A CA 1
ATOM 584 C C . MET A 1 75 ? -5.349 5.691 4.889 1.00 90.88 75 MET A C 1
ATOM 586 O O . MET A 1 75 ? -4.797 6.016 3.839 1.00 90.88 75 MET A O 1
ATOM 590 N N . GLY A 1 76 ? -5.718 4.431 5.143 1.00 87.50 76 GLY A N 1
ATOM 591 C CA . GLY A 1 76 ? -5.555 3.329 4.194 1.00 87.50 76 GLY A CA 1
ATOM 592 C C . GLY A 1 76 ? -6.354 3.532 2.906 1.00 87.50 76 GLY A C 1
ATOM 593 O O . GLY A 1 76 ? -5.812 3.348 1.822 1.00 87.50 76 GLY A O 1
ATOM 594 N N . LEU A 1 77 ? -7.608 3.986 2.995 1.00 90.56 77 LEU A N 1
ATOM 595 C CA . LEU A 1 77 ? -8.429 4.280 1.813 1.00 90.56 77 LEU A CA 1
ATOM 596 C C . LEU A 1 77 ? -7.844 5.412 0.962 1.00 90.56 77 LEU A C 1
ATOM 598 O O . LEU A 1 77 ? -7.802 5.297 -0.263 1.00 90.56 77 LEU A O 1
ATOM 602 N N . ILE A 1 78 ? -7.361 6.484 1.599 1.00 92.88 78 ILE A N 1
ATOM 603 C CA . ILE A 1 78 ? -6.676 7.582 0.904 1.00 92.88 78 ILE A CA 1
ATOM 604 C C . ILE A 1 78 ? -5.423 7.049 0.205 1.00 92.88 78 ILE A C 1
ATOM 606 O O . ILE A 1 78 ? -5.209 7.334 -0.971 1.00 92.88 78 ILE A O 1
ATOM 610 N N . TRP A 1 79 ? -4.624 6.235 0.898 1.00 87.69 79 TRP A N 1
ATOM 611 C CA . TRP A 1 79 ? -3.434 5.620 0.318 1.00 87.69 79 TRP A CA 1
ATOM 612 C C . TRP A 1 79 ? -3.767 4.724 -0.882 1.00 87.69 79 TRP A C 1
ATOM 614 O O . TRP A 1 79 ? -3.123 4.839 -1.921 1.00 87.69 79 TRP A O 1
ATOM 624 N N . CYS A 1 80 ? -4.810 3.895 -0.792 1.00 87.12 80 CYS A N 1
ATOM 625 C CA . CYS A 1 80 ? -5.285 3.080 -1.912 1.00 87.12 80 CYS A CA 1
ATOM 626 C C . CYS A 1 80 ? -5.717 3.936 -3.111 1.00 87.12 80 CYS A C 1
ATOM 628 O O . CYS A 1 80 ? -5.403 3.590 -4.249 1.00 87.12 80 CYS A O 1
ATOM 630 N N . ALA A 1 81 ? -6.404 5.057 -2.875 1.00 87.62 81 ALA A N 1
ATOM 631 C CA . ALA A 1 81 ? -6.808 5.971 -3.941 1.00 87.62 81 ALA A CA 1
ATOM 632 C C . ALA A 1 81 ? -5.593 6.617 -4.627 1.00 87.62 81 ALA A C 1
ATOM 634 O O . ALA A 1 81 ? -5.529 6.658 -5.855 1.00 87.62 81 ALA A O 1
ATOM 635 N N . VAL A 1 82 ? -4.603 7.064 -3.847 1.00 86.06 82 VAL A N 1
ATOM 636 C CA . VAL A 1 82 ? -3.337 7.587 -4.384 1.00 86.06 82 VAL A CA 1
ATOM 637 C C . VAL A 1 82 ? -2.615 6.511 -5.191 1.00 86.06 82 VAL A C 1
ATOM 639 O O . VAL A 1 82 ? -2.208 6.771 -6.321 1.00 86.06 82 VAL A O 1
ATOM 642 N N . TRP A 1 83 ? -2.516 5.290 -4.660 1.00 82.19 83 TRP A N 1
ATOM 643 C CA . TRP A 1 83 ? -1.872 4.168 -5.340 1.00 82.19 83 TRP A CA 1
ATOM 644 C C . TRP A 1 83 ? -2.529 3.855 -6.686 1.00 82.19 83 TRP A C 1
ATOM 646 O O . TRP A 1 83 ? -1.831 3.677 -7.675 1.00 82.19 83 TRP A O 1
ATOM 656 N N . TRP A 1 84 ? -3.861 3.867 -6.761 1.00 79.75 84 TRP A N 1
ATOM 657 C CA . TRP A 1 84 ? -4.600 3.632 -8.008 1.00 79.75 84 TRP A CA 1
ATOM 658 C C . TRP A 1 84 ? -4.324 4.694 -9.087 1.00 79.75 84 TRP A C 1
ATOM 660 O O . TRP A 1 84 ? -4.314 4.416 -10.293 1.00 79.75 84 TRP A O 1
ATOM 670 N N . ILE A 1 85 ? -4.137 5.945 -8.665 1.00 78.31 85 ILE A N 1
ATOM 671 C CA . ILE A 1 85 ? -3.873 7.059 -9.579 1.00 78.31 85 ILE A CA 1
ATOM 672 C C . ILE A 1 85 ? -2.425 7.007 -10.070 1.00 78.31 85 ILE A C 1
ATOM 674 O O . ILE A 1 85 ? -2.198 7.156 -11.271 1.00 78.31 85 ILE A O 1
ATOM 678 N N . VAL A 1 86 ? -1.480 6.777 -9.155 1.00 73.62 86 VAL A N 1
ATOM 679 C CA . VAL A 1 86 ? -0.035 6.892 -9.397 1.00 73.62 86 VAL A CA 1
ATOM 680 C C . VAL A 1 86 ? 0.566 5.624 -10.000 1.00 73.62 86 VAL A C 1
ATOM 682 O O . VAL A 1 86 ? 1.401 5.720 -10.888 1.00 73.62 86 VAL A O 1
ATOM 685 N N . VAL A 1 87 ? 0.165 4.437 -9.542 1.00 72.19 87 VAL A N 1
ATOM 686 C CA . VAL A 1 87 ? 0.794 3.173 -9.946 1.00 72.19 87 VAL A CA 1
ATOM 687 C C . VAL A 1 87 ? -0.033 2.506 -11.037 1.00 72.19 87 VAL A C 1
ATOM 689 O O . VAL A 1 87 ? -1.200 2.167 -10.834 1.00 72.19 87 VAL A O 1
ATOM 692 N N . LYS A 1 88 ? 0.576 2.304 -12.209 1.00 72.31 88 LYS A N 1
ATOM 693 C CA . LYS A 1 88 ? -0.017 1.559 -13.328 1.00 72.31 88 LYS A CA 1
ATOM 694 C C . LYS A 1 88 ? 0.566 0.148 -13.412 1.00 72.31 88 LYS A C 1
ATOM 696 O O . LYS A 1 88 ? 1.745 -0.074 -13.160 1.00 72.31 88 LYS A O 1
ATOM 701 N N . ASP A 1 89 ? -0.262 -0.828 -13.782 1.00 64.25 89 ASP A N 1
ATOM 702 C CA . ASP A 1 89 ? 0.143 -2.243 -13.853 1.00 64.25 89 ASP A CA 1
ATOM 703 C C . ASP A 1 89 ? 1.160 -2.539 -14.964 1.00 64.25 89 ASP A C 1
ATOM 705 O O . ASP A 1 89 ? 1.879 -3.545 -14.904 1.00 64.25 89 ASP A O 1
ATOM 709 N N . LYS A 1 90 ? 1.215 -1.678 -15.985 1.00 59.44 90 LYS A N 1
ATOM 710 C CA . LYS A 1 90 ? 2.158 -1.775 -17.093 1.00 59.44 90 LYS A CA 1
ATOM 711 C C . LYS A 1 90 ? 2.939 -0.469 -17.221 1.00 59.44 90 LYS A C 1
ATOM 713 O O . LYS A 1 90 ? 2.310 0.588 -17.248 1.00 59.44 90 LYS A O 1
ATOM 718 N N . PRO A 1 91 ? 4.270 -0.541 -17.387 1.00 58.66 91 PRO A N 1
ATOM 719 C CA . PRO A 1 91 ? 5.083 0.639 -17.669 1.00 58.66 91 PRO A CA 1
ATOM 720 C C . PRO A 1 91 ? 4.696 1.300 -19.001 1.00 58.66 91 PRO A C 1
ATOM 722 O O . PRO A 1 91 ? 4.930 2.481 -19.187 1.00 58.66 91 PRO A O 1
ATOM 725 N N . GLU A 1 92 ? 4.056 0.565 -19.917 1.00 57.03 92 GLU A N 1
ATOM 726 C CA . GLU A 1 92 ? 3.580 1.087 -21.207 1.00 57.03 92 GLU A CA 1
ATOM 727 C C . GLU A 1 92 ? 2.362 2.014 -21.098 1.00 57.03 92 GLU A C 1
ATOM 729 O O . GLU A 1 92 ? 2.118 2.802 -22.008 1.00 57.03 92 GLU A O 1
ATOM 734 N N . ASP A 1 93 ? 1.611 1.918 -19.997 1.00 59.09 93 ASP A N 1
ATOM 735 C CA . ASP A 1 93 ? 0.391 2.696 -19.759 1.00 59.09 93 ASP A CA 1
ATOM 736 C C . ASP A 1 93 ? 0.656 3.941 -18.886 1.00 59.09 93 ASP A C 1
ATOM 738 O O . ASP A 1 93 ? -0.280 4.674 -18.554 1.00 59.09 93 ASP A O 1
ATOM 742 N N . ASP A 1 94 ? 1.913 4.181 -18.487 1.00 58.34 94 ASP A N 1
ATOM 743 C CA . ASP A 1 94 ? 2.289 5.345 -17.686 1.00 58.34 94 ASP A CA 1
ATOM 744 C C . ASP A 1 94 ? 2.710 6.526 -18.582 1.00 58.34 94 ASP A C 1
ATOM 746 O O . ASP A 1 94 ? 3.708 6.432 -19.298 1.00 58.34 94 ASP A O 1
ATOM 750 N N . PRO A 1 95 ? 1.994 7.665 -18.551 1.00 56.41 95 PRO A N 1
ATOM 751 C CA . PRO A 1 95 ? 2.364 8.855 -19.314 1.00 56.41 95 PRO A CA 1
ATOM 752 C C . PRO A 1 95 ? 3.648 9.550 -18.822 1.00 56.41 95 PRO A C 1
ATOM 754 O O . PRO A 1 95 ? 4.120 10.461 -19.501 1.00 56.41 95 PRO A O 1
ATOM 757 N N . HIS A 1 96 ? 4.205 9.167 -17.666 1.00 57.50 96 HIS A N 1
ATOM 758 C CA . HIS A 1 96 ? 5.442 9.737 -17.117 1.00 57.50 96 HIS A CA 1
ATOM 759 C C . HIS A 1 96 ? 6.704 8.931 -17.442 1.00 57.50 96 HIS A C 1
ATOM 761 O O . HIS A 1 96 ? 7.797 9.388 -17.103 1.00 57.50 96 HIS A O 1
ATOM 767 N N . ILE A 1 97 ? 6.593 7.767 -18.094 1.00 60.16 97 ILE A N 1
ATOM 768 C CA . ILE A 1 97 ? 7.780 6.990 -18.454 1.00 60.16 97 ILE A CA 1
ATOM 769 C C . ILE A 1 97 ? 8.481 7.609 -19.668 1.00 60.16 97 ILE A C 1
ATOM 771 O O . ILE A 1 97 ? 7.855 7.930 -20.683 1.00 60.16 97 ILE A O 1
ATOM 775 N N . SER A 1 98 ? 9.802 7.773 -19.589 1.00 59.69 98 SER A N 1
ATOM 776 C CA . SER A 1 98 ? 10.576 8.215 -20.749 1.00 59.69 98 SER A CA 1
ATOM 777 C C . SER A 1 98 ? 10.602 7.106 -21.803 1.00 59.69 98 SER A C 1
ATOM 779 O O . SER A 1 98 ? 10.782 5.928 -21.489 1.00 59.69 98 SER A O 1
ATOM 781 N N . SER A 1 99 ? 10.490 7.466 -23.083 1.00 58.97 99 SER A N 1
ATOM 782 C CA . SER A 1 99 ? 10.602 6.517 -24.201 1.00 58.97 99 SER A CA 1
ATOM 783 C C . SER A 1 99 ? 11.927 5.738 -24.199 1.00 58.97 99 SER A C 1
ATOM 785 O O . SER A 1 99 ? 11.985 4.622 -24.717 1.00 58.97 99 SER A O 1
ATOM 787 N N . GLU A 1 100 ? 12.977 6.301 -23.592 1.00 60.19 100 GLU A N 1
ATOM 788 C CA . GLU A 1 100 ? 14.273 5.640 -23.395 1.00 60.19 100 GLU A CA 1
ATOM 789 C C . GLU A 1 100 ? 14.206 4.531 -22.327 1.00 60.19 100 GLU A C 1
ATOM 791 O O . GLU A 1 100 ? 14.749 3.446 -22.535 1.00 60.19 100 GLU A O 1
ATOM 796 N N . GLU A 1 101 ? 13.475 4.753 -21.230 1.00 63.44 101 GLU A N 1
ATOM 797 C CA . GLU A 1 101 ? 13.284 3.775 -20.148 1.00 63.44 101 GLU A CA 1
ATOM 798 C C . GLU A 1 101 ? 12.376 2.622 -20.576 1.00 63.44 101 GLU A C 1
ATOM 800 O O . GLU A 1 101 ? 12.655 1.464 -20.274 1.00 63.44 101 GLU A O 1
ATOM 805 N N . LEU A 1 102 ? 11.317 2.917 -21.333 1.00 65.00 102 LEU A N 1
ATOM 806 C CA . LEU A 1 102 ? 10.412 1.900 -21.868 1.00 65.00 102 LEU A CA 1
ATOM 807 C C . LEU A 1 102 ? 11.158 0.971 -22.841 1.00 65.00 102 LEU A C 1
ATOM 809 O O . LEU A 1 102 ? 11.007 -0.250 -22.776 1.00 65.00 102 LEU A O 1
ATOM 813 N N . LYS A 1 103 ? 12.013 1.534 -23.709 1.00 65.06 103 LYS A N 1
ATOM 814 C CA . LYS A 1 103 ? 12.850 0.749 -24.627 1.00 65.06 103 LYS A CA 1
ATOM 815 C C . LYS A 1 103 ? 13.846 -0.131 -23.867 1.00 65.06 103 LYS A C 1
ATOM 817 O O . LYS A 1 103 ? 13.965 -1.304 -24.200 1.00 65.06 103 LYS A O 1
ATOM 822 N N . PHE A 1 104 ? 14.480 0.404 -22.821 1.00 65.31 104 PHE A N 1
ATOM 823 C CA . PHE A 1 104 ? 15.353 -0.356 -21.927 1.00 65.31 104 PHE A CA 1
ATOM 824 C C . PHE A 1 104 ? 14.593 -1.500 -21.239 1.00 65.31 104 PHE A C 1
ATOM 826 O O . PHE A 1 104 ? 14.991 -2.651 -21.340 1.00 65.31 104 PHE A O 1
ATOM 833 N N . LEU A 1 105 ? 13.439 -1.246 -20.620 1.00 68.94 105 LEU A N 1
ATOM 834 C CA . LEU A 1 105 ? 12.656 -2.307 -19.979 1.00 68.94 105 LEU A CA 1
ATOM 835 C C . LEU A 1 105 ? 12.218 -3.395 -20.976 1.00 68.94 105 LEU A C 1
ATOM 837 O O . LEU A 1 105 ? 12.314 -4.574 -20.650 1.00 68.94 105 LEU A O 1
ATOM 841 N N . LYS A 1 106 ? 11.799 -3.034 -22.198 1.00 68.31 106 LYS A N 1
ATOM 842 C CA . LYS A 1 106 ? 11.424 -4.008 -23.243 1.00 68.31 106 LYS A CA 1
ATOM 843 C C . LYS A 1 106 ? 12.609 -4.835 -23.741 1.00 68.31 106 LYS A C 1
ATOM 845 O O . LYS A 1 106 ? 12.495 -6.051 -23.823 1.00 68.31 106 LYS A O 1
ATOM 850 N N . GLU A 1 107 ? 13.746 -4.202 -24.021 1.00 65.56 107 GLU A N 1
ATOM 851 C CA . GLU A 1 107 ? 14.957 -4.881 -24.504 1.00 65.56 107 GLU A CA 1
ATOM 852 C C . GLU A 1 107 ? 15.515 -5.868 -23.463 1.00 65.56 107 GLU A C 1
ATOM 854 O O . GLU A 1 107 ? 15.997 -6.940 -23.820 1.00 65.56 107 GLU A O 1
ATOM 859 N N . TYR A 1 108 ? 15.363 -5.563 -22.170 1.00 64.31 108 TYR A N 1
ATOM 860 C CA . TYR A 1 108 ? 15.755 -6.456 -21.074 1.00 64.31 108 TYR A CA 1
ATOM 861 C C . TYR A 1 108 ? 14.719 -7.546 -20.757 1.00 64.31 108 TYR A C 1
ATOM 863 O O . TYR A 1 108 ? 15.103 -8.621 -20.305 1.00 64.31 108 TYR A O 1
ATOM 871 N N . LEU A 1 109 ? 13.420 -7.291 -20.951 1.00 65.44 109 LEU A N 1
ATOM 872 C CA . LEU A 1 109 ? 12.370 -8.299 -20.748 1.00 65.44 109 LEU A CA 1
ATOM 873 C C . LEU A 1 109 ? 12.321 -9.326 -21.895 1.00 65.44 109 LEU A C 1
ATOM 875 O O . LEU A 1 109 ? 12.038 -10.494 -21.631 1.00 65.44 109 LEU A O 1
ATOM 879 N N . ASP A 1 110 ? 12.629 -8.914 -23.131 1.00 63.47 110 ASP A N 1
ATOM 880 C CA . ASP A 1 110 ? 12.732 -9.800 -24.305 1.00 63.47 110 ASP A CA 1
ATOM 881 C C . ASP A 1 110 ? 14.124 -10.455 -24.443 1.00 63.47 110 ASP A C 1
ATOM 883 O O . ASP A 1 110 ? 14.258 -11.539 -25.019 1.00 63.47 110 ASP A O 1
ATOM 887 N N . GLY A 1 111 ? 15.174 -9.825 -23.907 1.00 56.03 111 GLY A N 1
ATOM 888 C CA . GLY A 1 111 ? 16.546 -10.327 -23.924 1.00 56.03 111 GLY A CA 1
ATOM 889 C C . GLY A 1 111 ? 16.821 -11.328 -22.801 1.00 56.03 111 GLY A C 1
ATOM 890 O O . GLY A 1 111 ? 17.052 -10.951 -21.655 1.00 56.03 111 GLY A O 1
ATOM 891 N N . GLY A 1 112 ? 16.859 -12.622 -23.133 1.00 52.34 112 GLY A N 1
ATOM 892 C CA . GLY A 1 112 ? 17.424 -13.656 -22.255 1.00 52.34 112 GLY A CA 1
ATOM 893 C C . GLY A 1 112 ? 18.869 -13.335 -21.808 1.00 52.34 112 GLY A C 1
ATOM 894 O O . GLY A 1 112 ? 19.503 -12.451 -22.379 1.00 52.34 112 GLY A O 1
ATOM 895 N N . PRO A 1 113 ? 19.414 -14.055 -20.808 1.00 49.66 113 PRO A N 1
ATOM 896 C CA . PRO A 1 113 ? 20.550 -13.655 -19.962 1.00 49.66 113 PRO A CA 1
ATOM 897 C C . PRO A 1 113 ? 21.926 -13.660 -20.664 1.00 49.66 113 PRO A C 1
ATOM 899 O O . PRO A 1 113 ? 22.850 -14.309 -20.190 1.00 49.66 113 PRO A O 1
ATOM 902 N N . ASN A 1 114 ? 22.085 -12.939 -21.774 1.00 47.88 114 ASN A N 1
ATOM 903 C CA . ASN A 1 114 ? 23.326 -12.871 -22.541 1.00 47.88 114 ASN A CA 1
ATOM 904 C C . ASN A 1 114 ? 23.830 -11.421 -22.692 1.00 47.88 114 ASN A C 1
ATOM 906 O O . ASN A 1 114 ? 23.399 -10.662 -23.553 1.00 47.88 114 ASN A O 1
ATOM 910 N N . ASP A 1 115 ? 24.797 -11.083 -21.836 1.00 54.22 115 ASP A N 1
ATOM 911 C CA . ASP A 1 115 ? 26.145 -10.629 -22.220 1.00 54.22 115 ASP A CA 1
ATOM 912 C C . ASP A 1 115 ? 26.407 -9.318 -22.980 1.00 54.22 115 ASP A C 1
ATOM 914 O O . ASP A 1 115 ? 27.513 -9.121 -23.483 1.00 54.22 115 ASP A O 1
ATOM 918 N N . THR A 1 116 ? 25.531 -8.318 -22.925 1.00 50.06 116 THR A N 1
ATOM 919 C CA . THR A 1 116 ? 25.972 -6.932 -23.198 1.00 50.06 116 THR A CA 1
ATOM 920 C C . THR A 1 116 ? 25.404 -5.954 -22.186 1.00 50.06 116 THR A C 1
ATOM 922 O O . THR A 1 116 ? 24.383 -5.319 -22.417 1.00 50.06 116 THR A O 1
ATOM 925 N N . ILE A 1 117 ? 26.086 -5.826 -21.045 1.00 53.88 117 ILE A N 1
ATOM 926 C CA . ILE A 1 117 ? 25.801 -4.808 -20.027 1.00 53.88 117 ILE A CA 1
ATOM 927 C C . ILE A 1 117 ? 26.625 -3.554 -20.375 1.00 53.88 117 ILE A C 1
ATOM 929 O O . ILE A 1 117 ? 27.836 -3.545 -20.121 1.00 53.88 117 ILE A O 1
ATOM 933 N N . PRO A 1 118 ? 26.039 -2.489 -20.956 1.00 50.06 118 PRO A N 1
ATOM 934 C CA . PRO A 1 118 ? 26.747 -1.225 -21.104 1.00 50.06 118 PRO A CA 1
ATOM 935 C C . PRO A 1 118 ? 27.078 -0.659 -19.715 1.00 50.06 118 PRO A C 1
ATOM 937 O O . PRO A 1 118 ? 26.217 -0.470 -18.861 1.00 50.06 118 PRO A O 1
ATOM 940 N N . LYS A 1 119 ? 28.372 -0.418 -19.487 1.00 56.69 119 LYS A N 1
ATOM 941 C CA . LYS A 1 119 ? 28.999 -0.121 -18.185 1.00 56.69 119 LYS A CA 1
ATOM 942 C C . LYS A 1 119 ? 28.735 1.292 -17.644 1.00 56.69 119 LYS A C 1
ATOM 944 O O . LYS A 1 119 ? 29.308 1.662 -16.626 1.00 56.69 119 LYS A O 1
ATOM 949 N N . HIS A 1 120 ? 27.917 2.089 -18.325 1.00 52.41 120 HIS A N 1
ATOM 950 C CA . HIS A 1 120 ? 27.621 3.460 -17.930 1.00 52.41 120 HIS A CA 1
ATOM 951 C C . HIS A 1 120 ? 26.171 3.784 -18.280 1.00 52.41 120 HIS A C 1
ATOM 953 O O . HIS A 1 120 ? 25.850 4.055 -19.433 1.00 52.41 120 HIS A O 1
ATOM 959 N N . ILE A 1 121 ? 25.299 3.764 -17.275 1.00 58.97 121 ILE A N 1
ATOM 960 C CA . ILE A 1 121 ? 23.906 4.192 -17.406 1.00 58.97 121 ILE A CA 1
ATOM 961 C C . ILE A 1 121 ? 23.679 5.246 -16.327 1.00 58.97 121 ILE A C 1
ATOM 963 O O . ILE A 1 121 ? 23.882 4.977 -15.146 1.00 58.97 121 ILE A O 1
ATOM 967 N N . ILE A 1 122 ? 23.334 6.459 -16.756 1.00 54.19 122 ILE A N 1
ATOM 968 C CA . ILE A 1 122 ? 22.965 7.563 -15.868 1.00 54.19 122 ILE A CA 1
ATOM 969 C C . ILE A 1 122 ? 21.505 7.338 -15.504 1.00 54.19 122 ILE A C 1
ATOM 971 O O . ILE A 1 122 ? 20.634 7.425 -16.367 1.00 54.19 122 ILE A O 1
ATOM 975 N N . TYR A 1 123 ? 21.247 7.009 -14.245 1.00 58.88 123 TYR A N 1
ATOM 976 C CA . TYR A 1 123 ? 19.890 6.854 -13.748 1.00 58.88 123 TYR A CA 1
ATOM 977 C C . TYR A 1 123 ? 19.252 8.238 -13.508 1.00 58.88 123 TYR A C 1
ATOM 979 O O . TYR A 1 123 ? 19.958 9.189 -13.162 1.00 58.88 123 TYR A O 1
ATOM 987 N N . PRO A 1 124 ? 17.926 8.395 -13.681 1.00 52.44 124 PRO A N 1
ATOM 988 C CA . PRO A 1 124 ? 17.237 9.677 -13.497 1.00 52.44 124 PRO A CA 1
ATOM 989 C C . PRO A 1 124 ? 17.466 10.310 -12.118 1.00 52.44 124 PRO A C 1
ATOM 991 O O . PRO A 1 124 ? 17.450 11.530 -11.991 1.00 52.44 124 PRO A O 1
ATOM 994 N N . TRP A 1 125 ? 17.699 9.480 -11.097 1.00 56.84 125 TRP A N 1
ATOM 995 C CA . TRP A 1 125 ? 17.976 9.883 -9.716 1.00 56.84 125 TRP A CA 1
ATOM 996 C C . TRP A 1 125 ? 19.480 9.987 -9.378 1.00 56.84 125 TRP A C 1
ATOM 998 O O . TRP A 1 125 ? 19.819 10.080 -8.200 1.00 56.84 125 TRP A O 1
ATOM 1008 N N . ASP A 1 126 ? 20.379 9.926 -10.374 1.00 49.09 126 ASP A N 1
ATOM 1009 C CA . ASP A 1 126 ? 21.831 10.183 -10.211 1.00 49.09 126 ASP A CA 1
ATOM 1010 C C . ASP A 1 126 ? 22.207 11.644 -10.457 1.00 49.09 126 ASP A C 1
ATOM 1012 O O . ASP A 1 126 ? 23.379 12.005 -10.366 1.00 49.09 126 ASP A O 1
ATOM 1016 N N . LYS A 1 127 ? 21.237 12.462 -10.873 1.00 42.16 127 LYS A N 1
ATOM 1017 C CA . LYS A 1 127 ? 21.431 13.880 -11.175 1.00 42.16 127 LYS A CA 1
ATOM 1018 C C . LYS A 1 127 ? 21.141 14.762 -9.971 1.00 42.16 127 LYS A C 1
ATOM 1020 O O . LYS A 1 127 ? 20.168 14.465 -9.243 1.00 42.16 127 LYS A O 1
#

InterPro domains:
  IPR011701 Major facilitator superfamily [PF07690] (7-101)
  IPR020846 Major facilitator superfamily domain [PS50850] (1-127)
  IPR036259 MFS transporter superfamily [G3DSA:1.20.1250.20] (2-97)
  IPR036259 MFS transporter superfamily [SSF103473] (7-112)
  IPR050382 Major Facilitator Superfamily Sodium/Anion Cotransporter [PTHR11662] (3-108)

Organism: NCBI:txid1464854

Nearest PDB structures (foldseek):
  9ayb-assembly1_A  TM=8.155E-01  e=1.006E-03  Homo sapiens

Secondary structure (DSSP, 8-state):
-HHHHHHHHHHHHHHHHHHHHHHHHHHHHS-TTTHHHHHHHHHHGGGHHHHHHHHHHHHHHHT-THHHHHHHHHHHHHHHHHHHHH--SSGGG-TTS-HHHHHHHHHHHHS-S-S---S----GGG-

Solvent-accessible surface area (backbone atoms only — not comparable to full-atom values): 7792 Å² total; per-residue (Å²): 114,68,70,64,53,54,53,50,52,54,50,54,55,57,57,67,51,46,61,64,51,52,53,57,50,41,68,74,75,42,59,81,85,52,42,61,56,54,51,51,57,58,56,59,53,59,60,54,56,67,56,47,54,59,52,48,53,52,44,32,74,75,76,31,65,71,50,50,57,54,53,53,50,53,52,48,52,53,49,51,54,51,44,63,73,72,57,62,99,44,74,89,75,39,92,83,58,52,74,68,56,56,49,50,54,50,54,56,73,72,45,70,102,70,95,75,81,77,93,77,75,88,52,89,85,74,112

Sequence (127 aa):
VSFMTDIRFIVGLFEGVTYPSIYAVWSRWAPPQERARVVSIVSSGGFFSIVAGPVCGFIANTLGWPYIFYITGIMGLIWCAVWWIVVKDKPEDDPHISSEELKFLKEYLDGGPNDTIPKHIIYPWDK